Protein AF-A0AAJ2IUJ3-F1 (afdb_monomer)

Secondary structure (DSSP, 8-state):
---GGGSPPSEEETTEEE--HHHHHHHHHHHHHHHHHHHSSSPPPHHHHHHHHHHHHS------

Mean predicted aligned error: 6.76 Å

pLDDT: mean 83.3, std 12.66, range [44.59, 95.5]

Organism: NCBI:txid1940789

Nearest PDB structures (foldseek):
  8agb-assembly1_D  TM=6.672E-01  e=7.339E+00  Saccharomyces cerevisiae
  5yym-assembly1_A  TM=4.719E-01  e=8.404E+00  Escherichia coli K-12

Structure (mmCIF, N/CA/C/O backbone):
data_AF-A0AAJ2IUJ3-F1
#
_entry.id   AF-A0AAJ2IUJ3-F1
#
loop_
_atom_site.group_PDB
_atom_site.id
_atom_site.type_symbol
_atom_site.label_atom_id
_atom_site.label_alt_id
_atom_site.label_comp_id
_atom_site.label_asym_id
_atom_site.label_entity_id
_atom_site.label_seq_id
_atom_site.pdbx_PDB_ins_code
_atom_site.Cartn_x
_atom_site.Cartn_y
_atom_site.Cartn_z
_atom_site.occupancy
_atom_site.B_iso_or_equiv
_atom_site.auth_seq_id
_atom_site.auth_comp_id
_atom_site.auth_asym_id
_atom_site.auth_atom_id
_atom_site.pdbx_PDB_model_num
ATOM 1 N N . MET A 1 1 ? 7.404 -7.787 2.003 1.00 56.25 1 MET A N 1
ATOM 2 C CA . MET A 1 1 ? 6.092 -7.460 1.422 1.00 56.25 1 MET A CA 1
ATOM 3 C C . MET A 1 1 ? 5.065 -7.745 2.493 1.00 56.25 1 MET A C 1
ATOM 5 O O . MET A 1 1 ? 4.938 -8.893 2.907 1.00 56.25 1 MET A O 1
ATOM 9 N N . THR A 1 2 ? 4.498 -6.682 3.052 1.00 62.44 2 THR A N 1
ATOM 10 C CA . THR A 1 2 ? 3.677 -6.697 4.270 1.00 62.44 2 THR A CA 1
ATOM 11 C C . THR A 1 2 ? 2.220 -6.749 3.825 1.00 62.44 2 THR A C 1
ATOM 13 O O . THR A 1 2 ? 1.685 -5.760 3.334 1.00 62.44 2 THR A O 1
ATOM 16 N N . GLY A 1 3 ? 1.581 -7.914 3.908 1.00 70.44 3 GLY A N 1
ATOM 17 C CA . GLY A 1 3 ? 0.170 -8.047 3.551 1.00 70.44 3 GLY A CA 1
ATOM 18 C C . GLY A 1 3 ? -0.731 -7.415 4.614 1.00 70.44 3 GLY A C 1
ATOM 19 O O . GLY A 1 3 ? -0.320 -7.231 5.755 1.00 70.44 3 GLY A O 1
ATOM 20 N N . LEU A 1 4 ? -2.005 -7.163 4.291 1.00 76.75 4 LEU A N 1
ATOM 21 C CA . LEU A 1 4 ? -2.986 -6.623 5.253 1.00 76.75 4 LEU A CA 1
ATOM 22 C C . LEU A 1 4 ? -3.073 -7.454 6.554 1.00 76.75 4 LEU A C 1
ATOM 24 O O . LEU A 1 4 ? -3.316 -6.926 7.637 1.00 76.75 4 LEU A O 1
ATOM 28 N N . LYS A 1 5 ? -2.824 -8.765 6.448 1.00 77.94 5 LYS A N 1
ATOM 29 C CA . LYS A 1 5 ? -2.753 -9.717 7.571 1.00 77.94 5 LYS A CA 1
ATOM 30 C C . LYS A 1 5 ? -1.597 -9.452 8.549 1.00 77.94 5 LYS A C 1
ATOM 32 O O . LYS A 1 5 ? -1.663 -9.905 9.687 1.00 77.94 5 LYS A O 1
ATOM 37 N N . ASP A 1 6 ? -0.561 -8.751 8.099 1.00 84.12 6 ASP A N 1
ATOM 38 C CA . ASP A 1 6 ? 0.643 -8.431 8.867 1.00 84.12 6 ASP A CA 1
ATOM 39 C C . ASP A 1 6 ? 0.498 -7.077 9.597 1.00 84.12 6 ASP A C 1
ATOM 41 O O . ASP A 1 6 ? 1.303 -6.742 10.466 1.00 84.12 6 ASP A O 1
ATOM 45 N N . ILE A 1 7 ? -0.564 -6.315 9.299 1.00 88.06 7 ILE A N 1
ATOM 46 C CA . ILE A 1 7 ? -0.925 -5.080 10.000 1.00 88.06 7 ILE A CA 1
ATOM 47 C C . ILE A 1 7 ? -1.756 -5.439 11.233 1.00 88.06 7 ILE A C 1
ATOM 49 O O . ILE A 1 7 ? -2.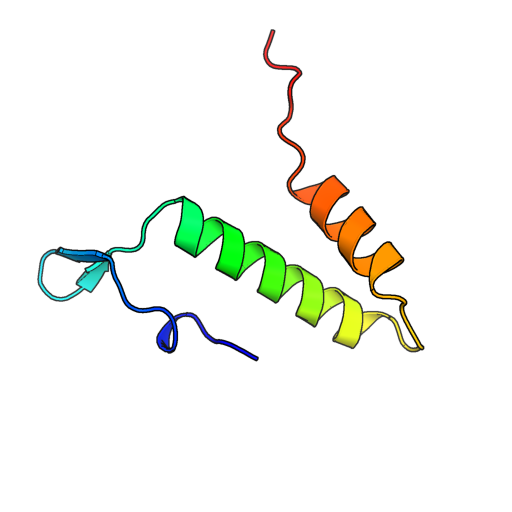787 -6.110 11.148 1.00 88.06 7 ILE A O 1
ATOM 53 N N . LYS A 1 8 ? -1.331 -4.968 12.409 1.00 92.31 8 LYS A N 1
ATOM 54 C CA . LYS A 1 8 ? -2.087 -5.162 13.651 1.00 92.31 8 LYS A CA 1
ATOM 55 C C . LYS A 1 8 ? -3.340 -4.270 13.638 1.00 92.31 8 LYS A C 1
ATOM 57 O O . LYS A 1 8 ? -3.187 -3.051 13.606 1.00 92.31 8 LYS A O 1
ATOM 62 N N . PRO A 1 9 ? -4.561 -4.823 13.713 1.00 93.38 9 PRO A N 1
ATOM 63 C CA . PRO A 1 9 ? -5.775 -4.013 13.725 1.00 93.38 9 PRO A CA 1
ATOM 64 C C . PRO A 1 9 ? -5.877 -3.172 15.003 1.00 93.38 9 PRO A C 1
ATOM 66 O O . PRO A 1 9 ? -5.423 -3.594 16.071 1.00 93.38 9 PRO A O 1
ATOM 69 N N . VAL A 1 10 ? -6.511 -2.002 14.900 1.00 95.12 10 VAL A N 1
ATOM 70 C CA . VAL A 1 10 ? -6.752 -1.103 16.044 1.00 95.12 10 VAL A CA 1
ATOM 71 C C . VAL A 1 10 ? -7.910 -1.573 16.920 1.00 95.12 10 VAL A C 1
ATOM 73 O O . VAL A 1 10 ? -7.919 -1.321 18.121 1.00 95.12 10 VAL A O 1
ATOM 76 N N . ALA A 1 11 ? -8.879 -2.280 16.338 1.00 94.56 11 ALA A N 1
ATOM 77 C CA . ALA A 1 11 ? -10.030 -2.822 17.049 1.00 94.56 11 ALA A CA 1
ATOM 78 C C . ALA A 1 11 ? -10.618 -4.033 16.310 1.00 94.56 11 ALA A C 1
ATOM 80 O O . ALA A 1 11 ? -10.126 -4.447 15.258 1.00 94.56 11 ALA A O 1
ATOM 81 N N . LYS A 1 12 ? -11.688 -4.609 16.865 1.00 95.50 12 LYS A N 1
ATOM 82 C CA . LYS A 1 12 ? -12.516 -5.605 16.182 1.00 95.50 12 LYS A CA 1
ATOM 83 C C . LYS A 1 12 ? -13.992 -5.252 16.321 1.00 95.50 12 LYS A C 1
ATOM 85 O O . LYS A 1 12 ? -14.426 -4.894 17.411 1.00 95.50 12 LYS A O 1
ATOM 90 N N . LEU A 1 13 ? -14.759 -5.418 15.248 1.00 93.88 13 LEU A N 1
ATOM 91 C CA . LEU A 1 13 ? -16.214 -5.271 15.235 1.00 93.88 13 LEU A CA 1
ATOM 92 C C . LEU A 1 13 ? -16.835 -6.583 14.758 1.00 93.88 13 LEU A C 1
ATOM 94 O O . LEU A 1 13 ? -16.549 -7.039 13.657 1.00 93.88 13 LEU A O 1
ATOM 98 N N . GLY A 1 14 ? -17.626 -7.242 15.610 1.00 92.81 14 GLY A N 1
ATOM 99 C CA . GLY A 1 14 ? -18.231 -8.537 15.264 1.00 92.81 14 GLY A CA 1
ATOM 100 C C . GLY A 1 14 ? -17.208 -9.626 14.902 1.00 92.81 14 GLY A C 1
ATOM 101 O O . GLY A 1 14 ? -17.480 -10.478 14.066 1.00 92.81 14 GLY A O 1
ATOM 102 N N . GLY A 1 15 ? -16.002 -9.567 15.478 1.00 92.94 15 GLY A N 1
ATOM 103 C CA . GLY A 1 15 ? -14.899 -10.478 15.152 1.00 92.94 15 GLY A CA 1
ATOM 104 C C . GLY A 1 15 ? -14.076 -10.084 13.919 1.00 92.94 15 GLY A C 1
ATOM 105 O O . GLY A 1 15 ? -13.004 -10.653 13.718 1.00 92.94 15 GLY A O 1
ATOM 106 N N . GLN A 1 16 ? -14.505 -9.082 13.147 1.00 93.06 16 GLN A N 1
ATOM 107 C CA . GLN A 1 16 ? -13.757 -8.564 12.001 1.00 93.06 16 GLN A CA 1
ATOM 108 C C . GLN A 1 16 ? -12.739 -7.502 12.438 1.00 93.06 16 GLN A C 1
ATOM 110 O O . GLN A 1 16 ? -13.065 -6.675 13.292 1.00 93.06 16 GLN A O 1
ATOM 115 N N . PRO A 1 17 ? -11.510 -7.506 11.892 1.00 93.50 17 PRO A N 1
ATOM 116 C CA . PRO A 1 17 ? -10.504 -6.498 12.204 1.00 93.50 17 PRO A CA 1
ATOM 117 C C . PRO A 1 17 ? -10.914 -5.123 11.666 1.00 93.50 17 PRO A C 1
ATOM 119 O O . PRO A 1 17 ? -11.344 -4.995 10.524 1.00 93.50 17 PRO A O 1
ATOM 122 N N . LEU A 1 18 ? -10.744 -4.097 12.495 1.00 93.94 18 LEU A N 1
ATOM 123 C CA . LEU A 1 18 ? -10.838 -2.699 12.097 1.00 93.94 18 LEU A CA 1
ATOM 124 C C . LEU A 1 18 ? -9.436 -2.102 12.035 1.00 93.94 18 LEU A C 1
ATOM 126 O O . LEU A 1 18 ? -8.637 -2.285 12.958 1.00 93.94 18 LEU A O 1
ATOM 130 N N . TYR A 1 19 ? -9.173 -1.363 10.966 1.00 94.00 19 TYR A N 1
ATOM 131 C CA . TYR A 1 19 ? -7.915 -0.671 10.713 1.00 94.00 19 TYR A CA 1
ATOM 132 C C . TYR A 1 19 ? -8.157 0.837 10.713 1.00 94.00 19 TYR A C 1
ATOM 134 O O . TYR A 1 19 ? -9.244 1.290 10.347 1.00 94.00 19 TYR A O 1
ATOM 142 N N . SER A 1 20 ? -7.167 1.617 11.143 1.00 92.50 20 SER A N 1
ATOM 143 C CA . SER A 1 20 ? 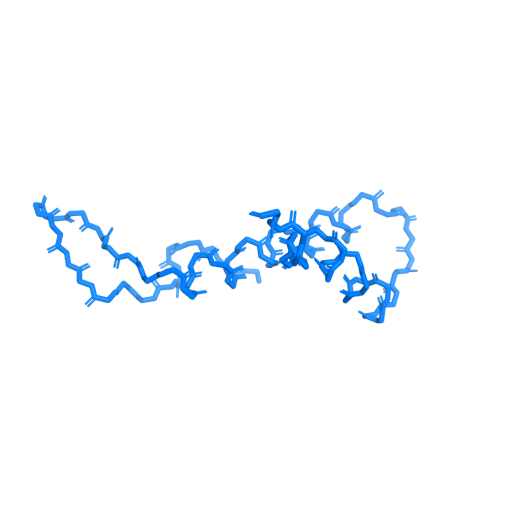-7.250 3.074 11.040 1.00 92.50 20 SER A CA 1
ATOM 144 C C . SER A 1 20 ? -7.127 3.529 9.582 1.00 92.50 20 SER A C 1
ATOM 146 O O . SER A 1 20 ? -6.633 2.797 8.720 1.00 92.50 20 SER A O 1
ATOM 148 N N . ALA A 1 21 ? -7.547 4.766 9.306 1.00 89.50 21 ALA A N 1
ATOM 149 C CA . ALA A 1 21 ? -7.338 5.383 7.998 1.00 89.50 21 ALA A CA 1
ATOM 150 C C . ALA A 1 21 ? -5.844 5.423 7.631 1.00 89.50 21 ALA A C 1
ATOM 152 O O . ALA A 1 21 ? -5.483 5.063 6.516 1.00 89.50 21 ALA A O 1
ATOM 153 N N . GLU A 1 22 ? -4.981 5.772 8.588 1.00 88.12 22 GLU A N 1
ATOM 154 C CA . GLU A 1 22 ? -3.522 5.794 8.416 1.00 88.12 22 GLU A CA 1
ATOM 155 C C . GLU A 1 22 ? -2.973 4.415 8.026 1.00 88.12 22 GLU A C 1
ATOM 157 O O . GLU A 1 22 ? -2.246 4.302 7.044 1.00 88.12 22 GLU A O 1
ATOM 162 N N . GLN A 1 23 ? -3.401 3.348 8.711 1.00 89.25 23 GLN A N 1
ATOM 163 C CA . GLN A 1 23 ? -2.984 1.977 8.394 1.00 89.25 23 GLN A CA 1
ATOM 164 C C . GLN A 1 23 ? -3.384 1.559 6.976 1.00 89.25 23 GLN A C 1
ATOM 166 O O . GLN A 1 23 ? -2.607 0.921 6.267 1.00 89.25 23 GLN A O 1
ATOM 171 N N . MET A 1 24 ? -4.595 1.920 6.549 1.00 90.06 24 MET A N 1
ATOM 172 C CA . MET A 1 24 ? -5.068 1.607 5.201 1.00 90.06 24 MET A CA 1
ATOM 173 C C . MET A 1 24 ? -4.358 2.445 4.133 1.00 90.06 24 MET A C 1
ATOM 175 O O . MET A 1 24 ? -4.096 1.936 3.045 1.00 90.06 24 MET A O 1
ATOM 179 N N . GLN A 1 25 ? -4.011 3.699 4.436 1.00 87.81 25 GLN A N 1
ATOM 180 C CA . GLN A 1 25 ? -3.212 4.537 3.543 1.00 87.81 25 GLN A CA 1
ATOM 181 C C . GLN A 1 25 ? -1.791 3.991 3.384 1.00 87.81 25 GLN A C 1
ATOM 183 O O . GLN A 1 25 ? -1.310 3.893 2.259 1.00 87.81 25 GLN A O 1
ATOM 188 N N . GLU A 1 26 ? -1.126 3.598 4.471 1.00 88.56 26 GLU A N 1
ATOM 189 C CA . GLU A 1 26 ? 0.199 2.966 4.414 1.00 88.56 26 GLU A CA 1
ATOM 190 C C . GLU A 1 26 ? 0.166 1.668 3.605 1.00 88.56 26 GLU A C 1
ATOM 192 O O . GLU A 1 26 ? 0.990 1.477 2.709 1.00 88.56 26 GLU A O 1
ATOM 197 N N . TYR A 1 27 ? -0.836 0.818 3.847 1.00 90.12 27 TYR A N 1
ATOM 198 C CA . TYR A 1 27 ? -1.040 -0.402 3.070 1.00 90.12 27 TYR A CA 1
ATOM 199 C C . TYR A 1 27 ? -1.215 -0.111 1.573 1.00 90.12 27 TYR A C 1
ATOM 201 O O . TYR A 1 27 ? -0.571 -0.738 0.734 1.00 90.12 27 TYR A O 1
ATOM 209 N N . ALA A 1 28 ? -2.044 0.876 1.224 1.00 88.75 28 ALA A N 1
ATOM 210 C CA . ALA A 1 28 ? -2.274 1.253 -0.166 1.00 88.75 28 ALA A CA 1
ATOM 211 C C . ALA A 1 28 ? -0.999 1.785 -0.847 1.00 88.75 28 ALA A C 1
ATOM 213 O O . ALA A 1 28 ? -0.732 1.433 -1.998 1.00 88.75 28 ALA A O 1
ATOM 214 N N . LYS A 1 29 ? -0.184 2.583 -0.142 1.00 89.00 29 LYS A N 1
ATOM 215 C CA . LYS A 1 29 ? 1.112 3.074 -0.646 1.00 89.00 29 LYS A CA 1
ATOM 216 C C . LYS A 1 29 ? 2.077 1.922 -0.937 1.00 89.00 29 LYS A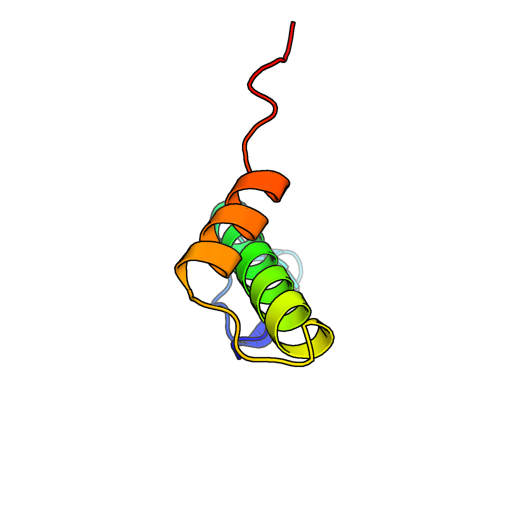 C 1
ATOM 218 O O . LYS A 1 29 ? 2.712 1.921 -1.991 1.00 89.00 29 LYS A O 1
ATOM 223 N N . GLU A 1 30 ? 2.142 0.919 -0.061 1.00 89.31 30 GLU A N 1
ATOM 224 C CA . GLU A 1 30 ? 2.967 -0.276 -0.280 1.00 89.31 30 GLU A CA 1
ATOM 225 C C . GLU A 1 30 ? 2.461 -1.127 -1.455 1.00 89.31 30 GLU A C 1
ATOM 227 O O . GLU A 1 30 ? 3.263 -1.550 -2.286 1.00 89.31 30 GLU A O 1
ATOM 232 N N . CYS A 1 31 ? 1.145 -1.294 -1.627 1.00 88.88 31 CYS A N 1
ATOM 233 C CA . CYS A 1 31 ? 0.605 -1.966 -2.815 1.00 88.88 31 CYS A CA 1
ATOM 234 C C . CYS A 1 31 ? 0.998 -1.249 -4.118 1.00 88.88 31 CYS A C 1
ATOM 236 O O . CYS A 1 31 ? 1.343 -1.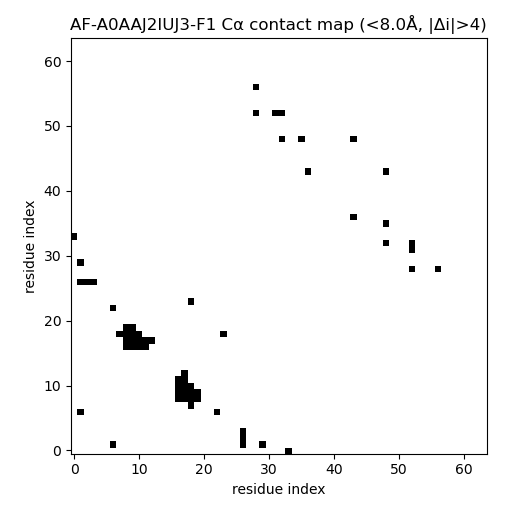899 -5.107 1.00 88.88 31 CYS A O 1
ATOM 238 N N . VAL A 1 32 ? 0.977 0.089 -4.132 1.00 88.75 32 VAL A N 1
ATOM 239 C CA . VAL A 1 32 ? 1.420 0.877 -5.294 1.00 88.75 32 VAL A CA 1
ATOM 240 C C . VAL A 1 32 ? 2.922 0.716 -5.526 1.00 88.75 32 VAL A C 1
ATOM 242 O O . VAL A 1 32 ? 3.341 0.520 -6.668 1.00 88.75 32 VAL A O 1
ATOM 245 N 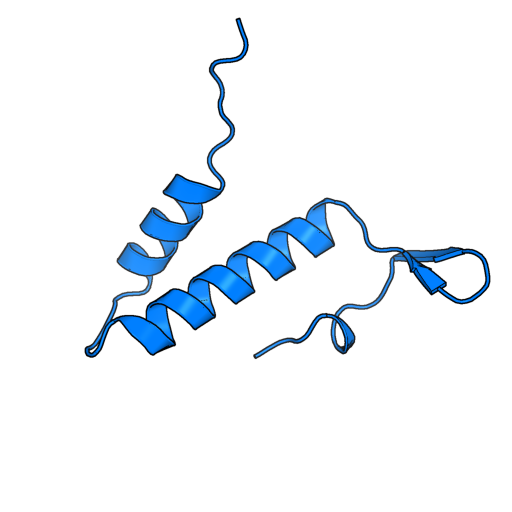N . ARG A 1 33 ? 3.738 0.722 -4.465 1.00 88.62 33 ARG A N 1
ATOM 246 C CA . ARG A 1 33 ? 5.178 0.440 -4.551 1.00 88.62 33 ARG A CA 1
ATOM 247 C C . ARG A 1 33 ? 5.448 -0.911 -5.206 1.00 88.62 33 ARG A C 1
ATOM 249 O O . ARG A 1 33 ? 6.235 -0.983 -6.149 1.00 88.62 33 ARG A O 1
ATOM 256 N N . GLU A 1 34 ? 4.785 -1.962 -4.733 1.00 87.81 34 GLU A N 1
ATOM 257 C CA . GLU A 1 34 ? 4.920 -3.316 -5.277 1.00 87.81 34 GLU A CA 1
ATOM 258 C C . GLU A 1 34 ? 4.500 -3.369 -6.749 1.00 87.81 34 GLU A C 1
ATOM 260 O O . GLU A 1 34 ? 5.229 -3.912 -7.578 1.00 87.81 34 GLU A O 1
ATOM 265 N N . ALA A 1 35 ? 3.379 -2.736 -7.105 1.00 88.06 35 ALA A N 1
ATOM 266 C CA . ALA A 1 35 ? 2.922 -2.668 -8.489 1.00 88.06 35 ALA A CA 1
ATOM 267 C C . ALA A 1 35 ? 3.940 -1.972 -9.408 1.00 88.06 35 ALA A C 1
ATOM 269 O O . ALA A 1 35 ? 4.178 -2.446 -10.519 1.00 88.06 35 ALA A O 1
ATOM 270 N N . ILE A 1 36 ? 4.575 -0.885 -8.960 1.00 87.88 36 ILE A N 1
ATOM 271 C CA . ILE A 1 36 ? 5.618 -0.189 -9.731 1.00 87.88 36 ILE A CA 1
ATOM 272 C C . ILE A 1 36 ? 6.835 -1.098 -9.933 1.00 87.88 36 ILE A C 1
ATOM 274 O O . ILE A 1 36 ? 7.340 -1.219 -11.051 1.00 87.88 36 ILE A O 1
ATOM 278 N N . ILE A 1 37 ? 7.294 -1.768 -8.874 1.00 86.75 37 ILE A N 1
ATOM 279 C CA . ILE A 1 37 ? 8.451 -2.669 -8.942 1.00 86.75 37 ILE A CA 1
ATOM 280 C C . ILE A 1 37 ? 8.174 -3.833 -9.902 1.00 86.75 37 ILE A C 1
ATOM 282 O O . ILE A 1 37 ? 9.018 -4.150 -10.735 1.00 86.75 37 ILE A O 1
ATOM 286 N N . LEU A 1 38 ? 6.984 -4.434 -9.837 1.00 87.62 38 LEU A N 1
ATOM 287 C CA . LEU A 1 38 ? 6.623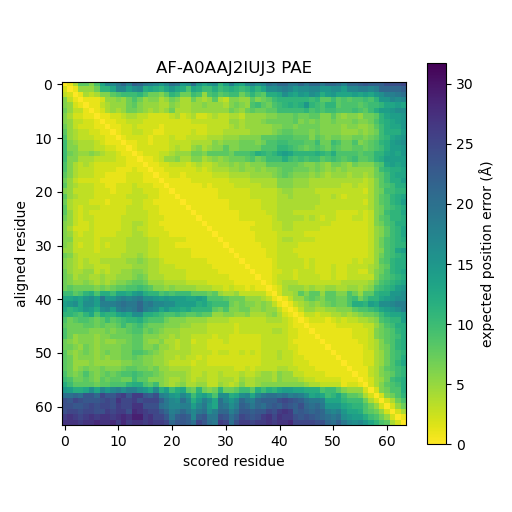 -5.579 -10.676 1.00 87.62 38 LEU A CA 1
ATOM 288 C C . LEU A 1 38 ? 6.431 -5.212 -12.157 1.00 87.62 38 LEU A C 1
ATOM 290 O O . LEU A 1 38 ? 6.753 -6.022 -13.023 1.00 87.62 38 LEU A O 1
ATOM 294 N N . ASN A 1 39 ? 5.923 -4.011 -12.462 1.00 86.12 39 ASN A N 1
ATOM 295 C CA . ASN A 1 39 ? 5.558 -3.622 -13.833 1.00 86.12 39 ASN A CA 1
ATOM 296 C C . ASN A 1 39 ? 6.618 -2.792 -14.574 1.00 86.12 39 ASN A C 1
ATOM 298 O O . ASN A 1 39 ? 6.494 -2.577 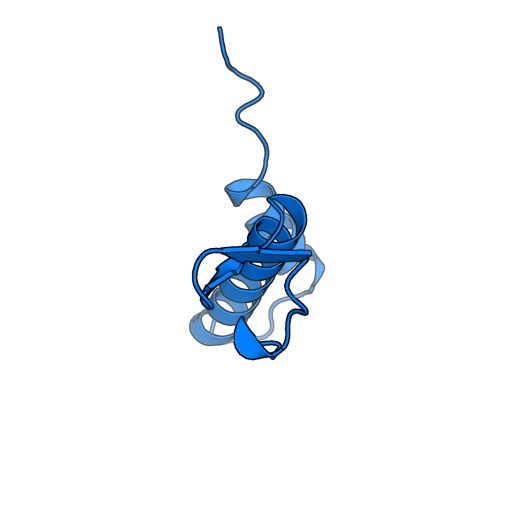-15.777 1.00 86.12 39 ASN A O 1
ATOM 302 N N . SER A 1 40 ? 7.649 -2.301 -13.892 1.00 81.75 40 SER A N 1
ATOM 303 C CA . SER A 1 40 ? 8.623 -1.370 -14.481 1.00 81.75 40 SER A CA 1
ATOM 304 C C . SER A 1 40 ? 9.628 -2.005 -15.444 1.00 81.75 40 SER A C 1
ATOM 306 O O . SER A 1 40 ? 10.282 -1.281 -16.191 1.00 81.75 40 SER A O 1
ATOM 308 N N . GLY A 1 41 ? 9.770 -3.336 -15.453 1.00 74.94 41 GLY A N 1
ATOM 309 C CA . GLY A 1 41 ? 10.647 -4.054 -16.390 1.00 74.94 41 GLY A CA 1
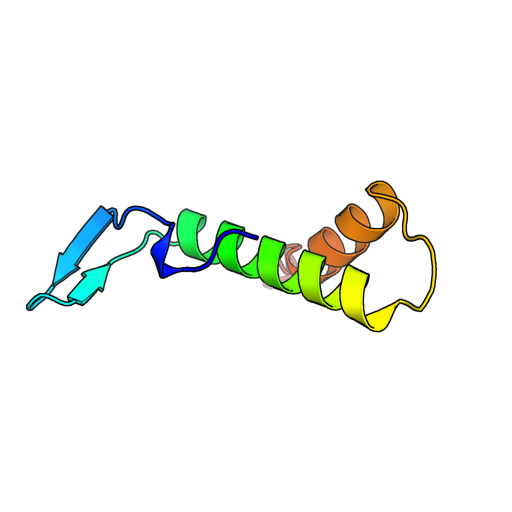ATOM 310 C C . GLY A 1 41 ? 12.140 -3.690 -16.300 1.00 74.94 41 GLY A C 1
ATOM 311 O O . GLY A 1 41 ? 12.916 -4.100 -17.160 1.00 74.94 41 GLY A O 1
ATOM 312 N N . GLY A 1 42 ? 12.552 -2.927 -15.281 1.00 77.88 42 GLY A N 1
ATOM 313 C CA . GLY A 1 42 ? 13.895 -2.378 -15.114 1.00 77.88 42 GLY A CA 1
ATOM 314 C C . GLY A 1 42 ? 14.108 -1.795 -13.713 1.00 77.88 42 GLY A C 1
ATOM 315 O O . GLY A 1 42 ? 13.216 -1.830 -12.870 1.00 77.88 42 GLY A O 1
ATOM 316 N N . ALA A 1 43 ? 15.307 -1.276 -13.442 1.00 77.69 43 ALA A N 1
ATOM 317 C CA . ALA A 1 43 ? 15.620 -0.686 -12.143 1.00 77.69 43 ALA A CA 1
ATOM 318 C C . ALA A 1 43 ? 14.882 0.651 -11.960 1.00 77.69 43 ALA A C 1
ATOM 320 O O . ALA A 1 43 ? 15.125 1.605 -12.698 1.00 77.69 43 ALA A O 1
ATOM 321 N N . VAL A 1 44 ? 14.008 0.724 -10.957 1.00 84.50 44 VAL A N 1
ATOM 322 C CA . VAL A 1 44 ? 13.341 1.963 -10.534 1.00 84.50 44 VAL A CA 1
ATOM 323 C C . VAL A 1 44 ? 14.016 2.459 -9.265 1.00 84.50 44 VAL A C 1
ATOM 325 O O . VAL A 1 44 ? 14.249 1.678 -8.345 1.00 84.50 44 VAL A O 1
ATOM 328 N N . SER A 1 45 ? 14.342 3.750 -9.208 1.00 88.94 45 SER A N 1
ATOM 329 C CA . SER A 1 45 ? 14.880 4.347 -7.986 1.00 88.94 45 SER A CA 1
ATOM 330 C C . SER A 1 45 ? 13.780 4.581 -6.951 1.00 88.94 45 SER A C 1
ATOM 332 O O . SER A 1 45 ? 12.623 4.843 -7.292 1.00 88.94 45 SER A O 1
ATOM 334 N N . ASP A 1 46 ? 14.151 4.561 -5.671 1.00 88.06 46 ASP A N 1
ATOM 335 C CA . ASP A 1 46 ? 13.220 4.871 -4.582 1.00 88.06 46 ASP A CA 1
ATOM 336 C C . ASP A 1 46 ? 12.602 6.274 -4.726 1.00 88.06 46 ASP A C 1
ATOM 338 O O . ASP A 1 46 ? 11.427 6.461 -4.416 1.00 88.06 46 ASP A O 1
ATOM 342 N N . ASP A 1 47 ? 13.337 7.241 -5.284 1.00 91.31 47 ASP A N 1
ATOM 343 C CA . ASP A 1 47 ? 12.816 8.583 -5.572 1.00 91.31 47 ASP A CA 1
ATOM 344 C C . ASP A 1 47 ? 11.695 8.575 -6.621 1.00 91.31 47 ASP A C 1
ATOM 346 O O . ASP A 1 47 ? 10.728 9.332 -6.508 1.00 91.31 47 ASP A O 1
ATOM 350 N N . MET A 1 48 ? 11.798 7.726 -7.649 1.00 88.75 48 MET A N 1
ATOM 351 C CA . MET A 1 48 ? 10.747 7.581 -8.661 1.00 88.75 48 MET A CA 1
ATOM 352 C C . MET A 1 48 ? 9.498 6.934 -8.066 1.00 88.75 48 MET A C 1
ATOM 354 O O . MET A 1 48 ? 8.390 7.407 -8.315 1.00 88.75 48 MET A O 1
ATOM 358 N N . ILE A 1 49 ? 9.682 5.897 -7.245 1.00 89.81 49 ILE A N 1
ATOM 359 C CA . ILE A 1 49 ? 8.595 5.243 -6.508 1.00 89.81 49 ILE A CA 1
ATOM 360 C C . ILE A 1 49 ? 7.896 6.263 -5.611 1.00 89.81 49 ILE A C 1
ATOM 362 O O . ILE A 1 49 ? 6.674 6.385 -5.655 1.00 89.81 49 ILE A O 1
ATOM 366 N N . LYS A 1 50 ? 8.669 7.039 -4.843 1.00 89.12 50 LYS A N 1
ATOM 367 C CA . LYS A 1 50 ? 8.135 8.061 -3.946 1.00 89.12 50 LYS A CA 1
ATOM 368 C C . LYS A 1 50 ? 7.310 9.098 -4.701 1.00 89.12 50 LYS A C 1
ATOM 370 O O . LYS A 1 50 ? 6.179 9.348 -4.314 1.00 89.12 50 LYS A O 1
ATOM 375 N N . ARG A 1 51 ? 7.816 9.639 -5.815 1.00 88.44 51 ARG A N 1
ATOM 376 C CA . ARG A 1 51 ? 7.066 10.606 -6.640 1.00 88.44 51 ARG A CA 1
ATOM 377 C C . ARG A 1 51 ? 5.783 10.023 -7.228 1.00 88.44 51 ARG A C 1
ATOM 379 O O . ARG A 1 51 ? 4.786 10.731 -7.306 1.00 88.44 51 ARG A O 1
ATOM 386 N N . ALA A 1 52 ? 5.800 8.762 -7.654 1.00 87.69 52 ALA A N 1
ATOM 387 C CA . ALA A 1 52 ? 4.617 8.101 -8.196 1.00 87.69 52 ALA A CA 1
ATOM 388 C C . ALA A 1 52 ? 3.549 7.878 -7.115 1.00 87.69 52 ALA A C 1
ATOM 390 O O . ALA A 1 52 ? 2.379 8.172 -7.344 1.00 87.69 52 ALA A O 1
ATOM 391 N N . ILE A 1 53 ? 3.957 7.427 -5.925 1.00 89.00 53 ILE A N 1
ATOM 392 C CA . ILE A 1 53 ? 3.074 7.316 -4.759 1.00 89.00 53 ILE A CA 1
ATOM 393 C C . ILE A 1 53 ? 2.535 8.701 -4.390 1.00 89.00 53 ILE A C 1
ATOM 395 O O . ILE A 1 53 ? 1.324 8.885 -4.319 1.00 89.00 53 ILE A O 1
ATOM 399 N N . ASP A 1 54 ? 3.405 9.695 -4.234 1.00 87.50 54 ASP A N 1
ATOM 400 C CA . ASP A 1 54 ? 3.001 11.056 -3.896 1.00 87.50 54 ASP A CA 1
ATOM 401 C C . ASP A 1 54 ? 2.038 11.624 -4.943 1.00 87.50 54 ASP A C 1
ATOM 403 O O . ASP A 1 54 ? 1.103 12.299 -4.557 1.00 87.50 54 ASP A O 1
ATOM 407 N N . SER A 1 55 ? 2.169 11.311 -6.237 1.00 85.12 55 SER A N 1
ATOM 408 C CA . SER A 1 55 ? 1.219 11.743 -7.277 1.00 85.12 55 SER A CA 1
ATOM 409 C C . SER A 1 55 ? -0.163 11.082 -7.193 1.00 85.12 55 SER A C 1
ATOM 411 O O . SER A 1 55 ? -1.120 11.648 -7.712 1.00 85.12 55 SER A O 1
ATOM 413 N N . VAL A 1 56 ? -0.275 9.879 -6.625 1.00 82.94 56 VAL A N 1
ATOM 414 C CA . VAL A 1 56 ? -1.553 9.155 -6.470 1.00 82.94 56 VAL A CA 1
ATOM 415 C C . VAL A 1 56 ? -2.241 9.529 -5.158 1.00 82.94 56 VAL A C 1
ATOM 417 O O . VAL A 1 56 ? -3.465 9.563 -5.088 1.00 82.94 56 VAL A O 1
ATOM 420 N N . PHE A 1 57 ? -1.447 9.797 -4.119 1.00 81.19 57 PHE A N 1
ATOM 421 C CA . PHE A 1 57 ? -1.916 10.062 -2.759 1.00 81.19 57 PHE A CA 1
ATOM 422 C C . PHE A 1 57 ? -1.747 11.524 -2.326 1.00 81.19 57 PHE A C 1
ATOM 424 O O . PHE A 1 57 ? -1.983 11.828 -1.156 1.00 81.19 57 PHE A O 1
ATOM 431 N N . THR A 1 58 ? -1.333 12.429 -3.218 1.00 75.56 58 THR A N 1
ATOM 432 C CA . THR A 1 58 ? -1.434 13.864 -2.941 1.00 75.56 58 THR A CA 1
ATOM 433 C C . THR A 1 58 ? -2.912 14.167 -2.815 1.00 75.56 58 THR A C 1
ATOM 435 O O . THR A 1 58 ? -3.679 13.899 -3.739 1.00 75.56 58 THR A O 1
ATOM 438 N N . GLU A 1 59 ? -3.312 14.677 -1.649 1.00 60.78 59 GLU A N 1
ATOM 439 C CA . GLU A 1 59 ? -4.628 15.271 -1.469 1.00 60.78 59 GLU A CA 1
ATOM 440 C C . GLU A 1 59 ? -4.922 16.155 -2.678 1.00 60.78 59 GLU A C 1
ATOM 442 O O . GLU A 1 59 ? -4.105 17.010 -3.047 1.00 60.78 59 GLU A O 1
ATOM 447 N N . ASP A 1 60 ? -6.099 15.964 -3.268 1.00 53.50 60 ASP A N 1
ATOM 448 C CA . ASP A 1 60 ? -6.725 16.983 -4.090 1.00 53.50 60 ASP A CA 1
ATOM 449 C C . ASP A 1 60 ? -6.995 18.170 -3.150 1.00 53.50 60 ASP A C 1
ATOM 451 O O . ASP A 1 60 ? -8.084 18.379 -2.630 1.00 53.50 60 ASP A O 1
ATOM 455 N N . THR A 1 61 ? -5.951 18.951 -2.867 1.00 48.53 61 THR A N 1
ATOM 456 C CA . THR A 1 61 ? -5.996 20.226 -2.134 1.00 48.53 61 THR A CA 1
ATOM 457 C C . THR A 1 61 ? -6.779 21.289 -2.914 1.00 48.53 61 THR A C 1
ATOM 459 O O . THR A 1 61 ? -6.796 22.459 -2.543 1.00 48.53 61 THR A O 1
ATOM 462 N N . LYS A 1 62 ? -7.456 20.875 -3.990 1.00 51.22 62 LYS A N 1
ATOM 463 C CA . LYS A 1 62 ? -8.463 21.604 -4.744 1.00 51.22 62 LYS A CA 1
ATOM 464 C C . LYS A 1 62 ? -9.847 21.026 -4.444 1.00 51.22 62 LYS A C 1
ATOM 466 O O . LYS A 1 62 ? -10.533 20.557 -5.344 1.00 51.22 62 LYS A O 1
ATOM 471 N N . ASN A 1 63 ? -10.267 21.067 -3.185 1.00 44.59 63 ASN A N 1
ATOM 472 C CA . ASN A 1 63 ? -11.696 21.218 -2.942 1.00 44.59 63 ASN A CA 1
ATOM 473 C C . ASN A 1 63 ? -11.980 22.724 -2.911 1.00 44.59 63 ASN A C 1
ATOM 475 O O . ASN A 1 63 ? -11.447 23.429 -2.051 1.00 44.59 63 ASN A O 1
ATOM 479 N N . ASP A 1 64 ? -12.741 23.166 -3.919 1.00 48.06 64 ASP A N 1
ATOM 480 C CA . ASP A 1 64 ? -13.543 24.400 -3.947 1.00 48.06 64 ASP A CA 1
ATOM 481 C C . ASP A 1 64 ? -14.359 24.597 -2.653 1.00 48.06 64 ASP A C 1
ATOM 483 O O . ASP A 1 64 ? -14.827 23.584 -2.074 1.00 48.06 64 ASP A O 1
#

Foldseek 3Di:
DQAPVNDDAPDDDPNHGHHDPVSVLVNVLVVQLVVCVVPVVDDDDPVNSVVVSCVVPVPPPPDD

Sequence (64 aa):
MTGLKDIKPVAKLGGQPLYSAEQMQEYAKECVREAIILNSGGAVSDDMIKRAIDSVFTEDTKND

Solvent-accessible surface area (backbone atoms only — not comparable to full-atom values): 4152 Å² total; per-residue (Å²): 135,84,52,78,88,72,53,82,55,79,47,68,59,96,84,39,78,36,70,51,72,66,58,52,50,54,51,51,49,50,54,51,48,50,50,50,64,73,70,56,86,59,94,74,54,70,68,58,49,49,51,54,46,47,70,73,68,52,73,75,8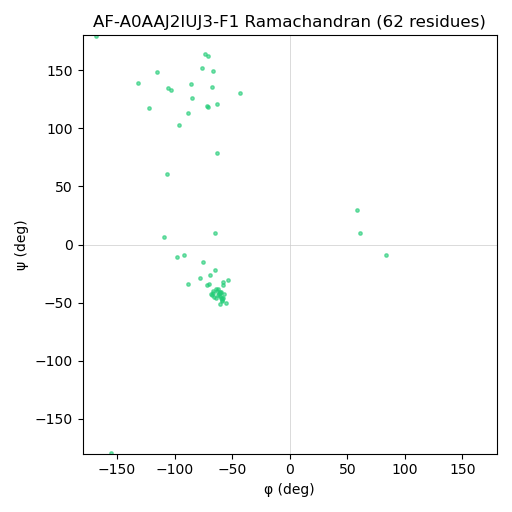5,76,70,128

Radius of gyration: 14.78 Å; Cα contacts (8 Å, |Δi|>4): 31; chains: 1; bounding box: 34×35×33 Å